Protein AF-A0A286DWK9-F1 (afdb_monomer_lite)

Radius of gyration: 20.72 Å; chains: 1; bounding box: 30×18×71 Å

Foldseek 3Di:
DDPVVVVVVVVVVVVCCVPPVVVVVVVCCVVPNPVPDDPDPPDPDPDPPPDDDD

Sequence (54 aa):
MSTARRAAVNLLLPVVYVLLFIPAGLLTRLFRDPLHRKPDRSATSYWTDTGPTT

Secondary structure (DSSP, 8-state):
--HHHHHHHHHHHHHHIIIIIHHHHHHHHHH--TT-----TT-SSSS-------

Structure (mmCIF, N/CA/C/O backbone):
data_AF-A0A286DWK9-F1
#
_entry.id   AF-A0A286DWK9-F1
#
loop_
_atom_site.group_PDB
_atom_site.id
_atom_site.type_symbol
_atom_site.label_atom_id
_atom_site.label_alt_id
_atom_site.label_comp_id
_atom_site.label_asym_id
_atom_site.label_entity_id
_atom_site.label_seq_id
_atom_site.pdbx_PDB_ins_code
_atom_site.Cartn_x
_atom_site.Cartn_y
_atom_site.Cartn_z
_atom_site.occupancy
_atom_site.B_iso_or_equiv
_atom_site.auth_seq_id
_atom_site.auth_comp_id
_atom_site.auth_asym_id
_atom_site.auth_atom_id
_atom_site.pdbx_PDB_model_num
ATOM 1 N N . MET A 1 1 ? 15.753 -1.008 -33.314 1.00 54.25 1 MET A N 1
ATOM 2 C CA . MET A 1 1 ? 14.559 -0.776 -32.467 1.00 54.25 1 MET A CA 1
ATOM 3 C C . MET A 1 1 ? 15.035 -0.361 -31.089 1.00 54.25 1 MET A C 1
ATOM 5 O O . MET A 1 1 ? 15.684 -1.135 -30.397 1.00 54.25 1 MET A O 1
ATOM 9 N N . SER A 1 2 ? 14.847 0.923 -30.814 1.00 65.12 2 SER A N 1
ATOM 10 C CA . SER A 1 2 ? 15.638 1.768 -29.926 1.00 65.12 2 SER A CA 1
ATOM 11 C C . SER A 1 2 ? 15.309 1.572 -28.447 1.00 65.12 2 SER A C 1
ATOM 13 O O . SER A 1 2 ? 14.185 1.251 -28.063 1.00 65.12 2 SER A O 1
ATOM 15 N N . THR A 1 3 ? 16.315 1.800 -27.615 1.00 73.44 3 THR A N 1
ATOM 16 C CA . THR A 1 3 ? 16.333 1.844 -26.143 1.00 73.44 3 THR A CA 1
ATOM 17 C C . THR A 1 3 ? 15.065 2.421 -25.495 1.00 73.44 3 THR A C 1
ATOM 19 O O . THR A 1 3 ? 14.639 1.929 -24.453 1.00 73.44 3 THR A O 1
ATOM 22 N N . ALA A 1 4 ? 14.405 3.382 -26.148 1.00 73.62 4 ALA A N 1
ATOM 23 C CA . ALA A 1 4 ? 13.142 3.983 -25.722 1.00 73.62 4 ALA A CA 1
ATOM 24 C C . ALA A 1 4 ? 12.004 2.969 -25.497 1.00 73.62 4 ALA A C 1
ATOM 26 O O . ALA A 1 4 ? 11.298 3.054 -24.496 1.00 73.62 4 ALA A O 1
ATOM 27 N N . ARG A 1 5 ? 11.850 1.959 -26.369 1.00 79.06 5 ARG A N 1
ATOM 28 C CA . ARG A 1 5 ? 10.801 0.935 -26.203 1.00 79.06 5 ARG A CA 1
ATOM 29 C C . ARG A 1 5 ? 11.050 0.067 -24.969 1.00 79.06 5 ARG A C 1
ATOM 31 O O . ARG A 1 5 ? 10.105 -0.302 -24.283 1.00 79.06 5 ARG A O 1
ATOM 38 N N . ARG A 1 6 ? 12.318 -0.242 -24.673 1.00 77.62 6 ARG A N 1
ATOM 39 C CA . ARG A 1 6 ? 12.700 -1.013 -23.477 1.00 77.62 6 ARG A CA 1
ATOM 40 C C . ARG A 1 6 ? 12.483 -0.195 -22.205 1.00 77.62 6 ARG A C 1
ATOM 42 O O . ARG A 1 6 ? 11.918 -0.710 -21.251 1.00 77.62 6 ARG A O 1
ATOM 49 N N . ALA A 1 7 ? 12.850 1.085 -22.221 1.00 78.50 7 ALA A N 1
ATOM 50 C CA . ALA A 1 7 ? 12.596 1.995 -21.107 1.00 78.50 7 ALA A CA 1
ATOM 51 C C . ALA A 1 7 ? 11.091 2.159 -20.823 1.00 78.50 7 ALA A C 1
ATOM 53 O O . ALA A 1 7 ? 10.675 2.067 -19.672 1.00 78.50 7 ALA A O 1
ATOM 54 N N . ALA A 1 8 ? 10.265 2.316 -21.862 1.00 79.88 8 ALA A N 1
ATOM 55 C CA . ALA A 1 8 ? 8.814 2.419 -21.718 1.00 79.88 8 ALA A CA 1
ATOM 56 C C . ALA A 1 8 ? 8.192 1.152 -21.102 1.00 79.88 8 ALA A C 1
ATOM 58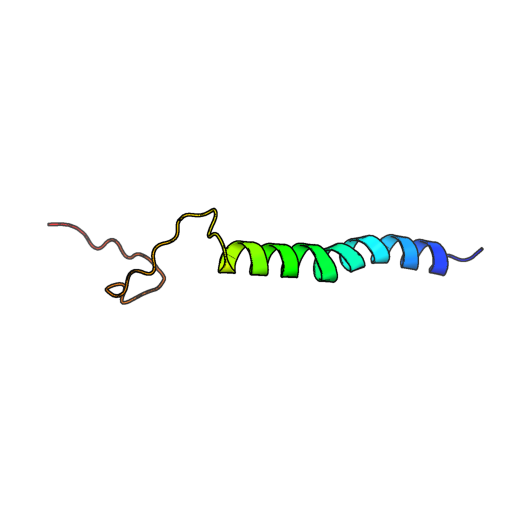 O O . ALA A 1 8 ? 7.354 1.249 -20.212 1.00 79.88 8 ALA A O 1
ATOM 59 N N . VAL A 1 9 ? 8.643 -0.036 -21.521 1.00 83.81 9 VAL A N 1
ATOM 60 C CA . VAL A 1 9 ? 8.205 -1.310 -20.922 1.00 83.81 9 VAL A CA 1
ATOM 61 C C . VAL A 1 9 ? 8.652 -1.419 -19.461 1.00 83.81 9 VAL A C 1
ATOM 63 O O . VAL A 1 9 ? 7.867 -1.844 -18.618 1.00 83.81 9 VAL A O 1
ATOM 66 N N . ASN A 1 10 ? 9.865 -0.973 -19.130 1.00 88.12 10 ASN A N 1
ATOM 67 C CA . ASN A 1 10 ? 10.356 -0.984 -17.750 1.00 88.12 10 ASN A CA 1
ATOM 68 C C . ASN A 1 10 ? 9.569 -0.025 -16.838 1.00 88.12 10 ASN A C 1
ATOM 70 O O . ASN A 1 10 ? 9.412 -0.301 -15.652 1.00 88.12 10 ASN A O 1
ATOM 74 N N . LEU A 1 11 ? 9.043 1.075 -17.387 1.00 92.62 11 LEU A N 1
ATOM 75 C CA . LEU A 1 11 ? 8.194 2.028 -16.662 1.00 92.62 11 LEU A CA 1
ATOM 76 C C . LEU A 1 11 ? 6.728 1.590 -16.561 1.00 92.62 11 LEU A C 1
ATOM 78 O O . LEU A 1 11 ? 5.989 2.119 -15.731 1.00 92.62 11 LEU A O 1
ATOM 82 N N . LEU A 1 12 ? 6.299 0.610 -17.355 1.00 92.88 12 LEU A N 1
ATOM 83 C CA . LEU A 1 12 ? 4.919 0.130 -17.346 1.00 92.88 12 LEU A CA 1
ATOM 84 C C . LEU A 1 12 ? 4.533 -0.505 -16.004 1.00 92.88 12 LEU A C 1
ATOM 86 O O . LEU A 1 12 ? 3.409 -0.343 -15.543 1.00 92.88 12 LEU A O 1
ATOM 90 N N . LEU A 1 13 ? 5.464 -1.207 -15.363 1.00 92.69 13 LEU A N 1
ATOM 91 C CA . LEU A 1 13 ? 5.242 -1.854 -14.070 1.00 92.69 13 LEU A CA 1
ATOM 92 C C . LEU A 1 13 ? 5.028 -0.854 -12.917 1.00 92.69 13 LEU A C 1
ATOM 94 O O . LEU A 1 13 ? 3.991 -0.951 -12.261 1.00 92.69 13 LEU A O 1
ATOM 98 N N . PRO A 1 14 ? 5.922 0.129 -12.667 1.00 95.44 14 PRO A N 1
ATOM 99 C CA . PRO A 1 14 ? 5.691 1.142 -11.632 1.00 95.44 14 PRO A CA 1
ATOM 100 C C . PRO A 1 14 ? 4.467 2.010 -11.952 1.00 95.44 14 PRO A C 1
ATOM 102 O O . PRO A 1 14 ? 3.630 2.215 -11.077 1.00 95.44 14 PRO A O 1
ATOM 105 N N . VAL A 1 15 ? 4.330 2.394 -13.228 1.00 96.25 15 VAL A N 1
ATOM 106 C CA . VAL A 1 15 ? 3.072 2.573 -13.969 1.00 96.25 15 VAL A CA 1
ATOM 107 C C . VAL A 1 15 ? 1.789 2.082 -13.284 1.00 96.25 15 VAL A C 1
ATOM 109 O O . VAL A 1 15 ? 1.067 2.757 -12.545 1.00 96.25 15 VAL A O 1
ATOM 112 N N . VAL A 1 16 ? 1.548 0.811 -13.579 1.00 96.19 16 VAL A N 1
ATOM 113 C CA . VAL A 1 16 ? 0.420 -0.004 -13.153 1.00 96.19 16 VAL A CA 1
ATOM 114 C C . VAL A 1 16 ? 0.357 -0.134 -11.634 1.00 96.19 16 VAL A C 1
ATOM 116 O O . VAL A 1 16 ? -0.732 -0.077 -11.068 1.00 96.19 16 VAL A O 1
ATOM 119 N N . TYR A 1 17 ? 1.495 -0.283 -10.955 1.00 95.44 17 TYR A N 1
ATOM 120 C CA . TYR A 1 17 ? 1.523 -0.416 -9.501 1.00 95.44 17 TYR A CA 1
ATOM 121 C C . TYR A 1 17 ? 0.931 0.815 -8.807 1.00 95.44 17 TYR A C 1
ATOM 123 O O . TYR A 1 17 ? 0.026 0.698 -7.979 1.00 95.44 17 TYR A O 1
ATOM 131 N N . VAL A 1 18 ? 1.396 2.005 -9.186 1.00 97.44 18 VAL A N 1
ATOM 132 C CA . VAL A 1 18 ? 0.932 3.260 -8.589 1.00 97.44 18 VAL A CA 1
ATOM 133 C C . VAL A 1 18 ? -0.533 3.517 -8.926 1.00 97.44 18 VAL A C 1
ATOM 135 O O . VAL A 1 18 ? -1.297 3.912 -8.050 1.00 97.44 18 VAL A O 1
ATOM 138 N N . LEU A 1 19 ? -0.942 3.269 -10.171 1.00 97.38 19 LEU A N 1
ATOM 139 C CA . LEU A 1 19 ? -2.290 3.614 -10.623 1.00 97.38 19 LEU A CA 1
ATOM 140 C C . LEU A 1 19 ? -3.364 2.585 -10.273 1.00 97.38 19 LEU A C 1
ATOM 142 O O . LEU A 1 19 ? -4.530 2.960 -10.214 1.00 97.38 19 LEU A O 1
ATOM 146 N N . LEU A 1 20 ? -3.016 1.314 -10.057 1.00 96.38 20 LEU A N 1
ATOM 147 C CA . LEU A 1 20 ? -4.001 0.268 -9.761 1.00 96.38 20 LEU A CA 1
ATOM 148 C C . LEU A 1 20 ? -3.871 -0.261 -8.335 1.00 96.38 20 LEU A C 1
ATOM 150 O O . LEU A 1 20 ? -4.855 -0.285 -7.598 1.00 96.38 20 LEU A O 1
ATOM 154 N N . PHE A 1 21 ? -2.669 -0.663 -7.918 1.00 95.81 21 PHE A N 1
ATOM 155 C CA . PHE A 1 21 ? -2.491 -1.358 -6.641 1.00 95.81 21 PHE A CA 1
ATOM 156 C C . PHE A 1 21 ? -2.618 -0.419 -5.441 1.00 95.81 21 PHE A C 1
ATOM 158 O O . PHE A 1 21 ? -3.275 -0.778 -4.465 1.00 95.81 21 PHE A O 1
ATOM 165 N N . ILE A 1 22 ? -2.055 0.792 -5.511 1.00 95.56 22 ILE A N 1
ATOM 166 C CA . ILE A 1 22 ? -2.208 1.788 -4.438 1.00 95.56 22 ILE A CA 1
ATOM 167 C C . ILE A 1 22 ? -3.683 2.161 -4.212 1.00 95.56 22 ILE A C 1
ATOM 169 O O . ILE A 1 22 ? -4.150 2.009 -3.080 1.00 95.56 22 ILE A O 1
ATOM 173 N N . PRO A 1 23 ? -4.455 2.614 -5.222 1.00 95.19 23 PRO A N 1
ATOM 174 C CA . PRO A 1 23 ? -5.850 2.977 -4.995 1.00 95.19 23 PRO A CA 1
ATOM 175 C C . PRO A 1 23 ? -6.709 1.777 -4.603 1.00 95.19 23 PRO A C 1
ATOM 177 O O . PRO A 1 23 ? -7.545 1.921 -3.715 1.00 95.19 23 PRO A O 1
ATOM 180 N N . ALA A 1 24 ? -6.473 0.586 -5.167 1.00 94.50 24 ALA A N 1
ATOM 181 C CA . ALA A 1 24 ? -7.144 -0.627 -4.704 1.00 94.50 24 ALA A CA 1
ATOM 182 C C . ALA A 1 24 ? -6.862 -0.890 -3.214 1.00 94.50 24 ALA A C 1
ATOM 184 O O . ALA A 1 24 ? -7.794 -1.112 -2.445 1.00 94.50 24 ALA A O 1
ATOM 185 N N . GLY A 1 25 ? -5.607 -0.773 -2.772 1.00 90.12 25 GLY A N 1
ATOM 186 C CA . GLY A 1 25 ? -5.226 -0.889 -1.363 1.00 90.12 25 GLY A CA 1
ATOM 187 C C . GLY A 1 25 ? -5.917 0.146 -0.468 1.00 90.12 25 GLY A C 1
ATOM 188 O O . GLY A 1 25 ? -6.434 -0.197 0.595 1.00 90.12 25 GLY A O 1
ATOM 189 N N . LEU A 1 26 ? -6.012 1.401 -0.910 1.00 90.25 26 LEU A N 1
ATOM 190 C CA . LEU A 1 26 ? -6.721 2.452 -0.172 1.00 90.25 26 LEU A CA 1
ATOM 191 C C . LEU A 1 26 ? -8.227 2.186 -0.082 1.00 90.25 26 LEU A C 1
ATOM 193 O O . LEU A 1 26 ? -8.804 2.338 0.994 1.00 90.25 26 LEU A O 1
ATOM 197 N N . LEU A 1 27 ? -8.851 1.742 -1.176 1.00 91.88 27 LEU A N 1
ATOM 198 C CA . LEU A 1 27 ? -10.259 1.348 -1.186 1.00 91.88 27 LEU A CA 1
ATOM 199 C C . LEU A 1 27 ? -10.494 0.170 -0.242 1.00 91.88 27 LEU A C 1
ATOM 201 O O . LEU A 1 27 ? -11.402 0.228 0.582 1.00 91.88 27 LEU A O 1
ATOM 205 N N . THR A 1 28 ? -9.647 -0.864 -0.290 1.00 89.06 28 THR A N 1
ATOM 206 C CA . THR A 1 28 ? -9.768 -1.990 0.647 1.00 89.06 28 THR A CA 1
ATOM 207 C C . THR A 1 28 ? -9.670 -1.515 2.090 1.00 89.06 28 THR A C 1
ATOM 209 O O . THR A 1 28 ? -10.546 -1.861 2.868 1.00 89.06 28 THR A O 1
ATOM 212 N N . ARG A 1 29 ? -8.722 -0.633 2.431 1.00 85.31 29 ARG A N 1
ATOM 213 C CA . ARG A 1 29 ? -8.613 -0.040 3.772 1.00 85.31 29 ARG A CA 1
ATOM 214 C C . ARG A 1 29 ? -9.870 0.728 4.194 1.00 85.31 29 ARG A C 1
ATOM 216 O O . ARG A 1 29 ? -10.215 0.687 5.370 1.00 85.31 29 ARG A O 1
ATOM 223 N N . LEU A 1 30 ? -10.536 1.424 3.269 1.00 84.25 30 LEU A N 1
ATOM 224 C CA . LEU A 1 30 ? -11.761 2.172 3.565 1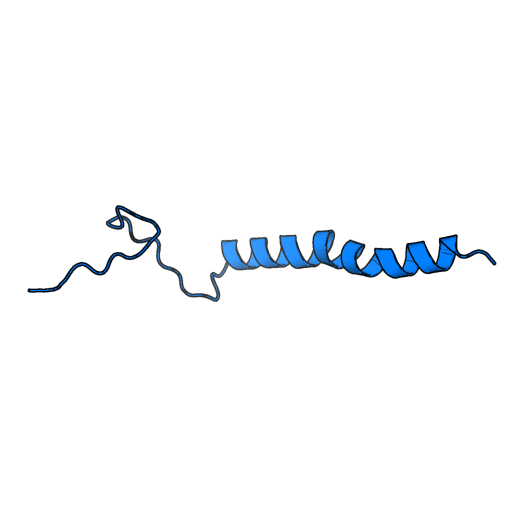.00 84.25 30 LEU A CA 1
ATOM 225 C C . LEU A 1 30 ? -12.937 1.242 3.901 1.00 84.25 30 LEU A C 1
ATOM 227 O O . LEU A 1 30 ? -13.697 1.533 4.820 1.00 84.25 30 LEU A O 1
ATOM 231 N N . PHE A 1 31 ? -13.079 0.128 3.179 1.00 85.88 31 PHE A N 1
ATOM 232 C CA . PHE A 1 31 ? -14.196 -0.807 3.372 1.00 85.88 31 PHE A CA 1
ATOM 233 C C . PHE A 1 31 ? -13.921 -1.891 4.418 1.00 85.88 31 PHE A C 1
ATOM 235 O O . PHE A 1 31 ? -14.838 -2.373 5.081 1.00 85.88 31 PHE A O 1
ATOM 242 N N . ARG A 1 32 ? -12.665 -2.308 4.554 1.00 81.75 32 ARG A N 1
ATOM 243 C CA . ARG A 1 32 ? -12.229 -3.390 5.430 1.00 81.75 32 ARG A CA 1
ATOM 244 C C . ARG A 1 32 ? -10.785 -3.137 5.825 1.00 81.75 32 ARG A C 1
ATOM 246 O O . ARG A 1 32 ? -9.878 -3.468 5.074 1.00 81.75 32 ARG A O 1
ATOM 253 N N . ASP A 1 33 ? -10.568 -2.590 7.015 1.00 78.25 33 ASP A N 1
ATOM 254 C CA . ASP A 1 33 ? -9.214 -2.423 7.535 1.00 78.25 33 ASP A CA 1
ATOM 255 C C . ASP A 1 33 ? -8.600 -3.800 7.867 1.00 78.25 33 ASP A C 1
ATOM 257 O O . ASP A 1 33 ? -8.994 -4.413 8.866 1.00 78.25 33 ASP A O 1
ATOM 261 N N . PRO A 1 34 ? -7.645 -4.314 7.062 1.00 72.31 34 PRO A N 1
ATOM 262 C CA . PRO A 1 34 ? -7.057 -5.629 7.303 1.00 72.31 34 PRO A CA 1
ATOM 263 C C . PRO A 1 34 ? -6.163 -5.640 8.547 1.00 72.31 34 PRO A C 1
ATOM 265 O O . PRO A 1 34 ? -5.890 -6.698 9.103 1.00 72.31 34 PRO A O 1
ATOM 268 N N . LEU A 1 35 ? -5.706 -4.468 8.992 1.00 77.38 35 LEU A N 1
ATOM 269 C CA . LEU A 1 35 ? -4.850 -4.320 10.163 1.00 77.38 35 LEU A CA 1
ATOM 270 C C . LEU A 1 35 ? -5.664 -4.138 11.449 1.00 77.38 35 LEU A C 1
ATOM 272 O O . LEU A 1 35 ? -5.068 -3.923 12.502 1.00 77.38 35 LEU A O 1
ATOM 276 N N . HIS A 1 36 ? -7.001 -4.220 11.369 1.00 70.12 36 HIS A N 1
ATOM 277 C CA . HIS A 1 36 ? -7.920 -4.079 12.500 1.00 70.12 36 HIS A CA 1
ATOM 278 C C . HIS A 1 36 ? -7.625 -2.844 13.372 1.00 70.12 36 HIS A C 1
ATOM 280 O O . HIS A 1 36 ? -7.804 -2.883 14.594 1.00 70.12 36 HIS A O 1
ATOM 286 N N . ARG A 1 37 ? -7.164 -1.737 12.774 1.00 73.19 37 ARG A N 1
ATOM 287 C CA . ARG A 1 37 ? -6.817 -0.536 13.532 1.00 73.19 37 ARG A CA 1
ATOM 288 C C . ARG A 1 37 ? -8.116 0.096 14.008 1.00 73.19 37 ARG A C 1
ATOM 290 O O . ARG A 1 37 ? -8.985 0.462 13.219 1.00 73.19 37 ARG A O 1
ATOM 297 N N . LYS A 1 38 ? -8.259 0.229 15.321 1.00 73.62 38 LYS A N 1
ATOM 298 C CA . LYS A 1 38 ? -9.357 0.986 15.917 1.00 73.62 38 LYS A CA 1
ATOM 299 C C . LYS A 1 38 ? -8.856 2.405 16.167 1.00 73.62 38 LYS A C 1
ATOM 301 O O . LYS A 1 38 ? -7.822 2.546 16.815 1.00 73.62 38 LYS A O 1
ATOM 306 N N . PRO A 1 39 ? -9.540 3.445 15.661 1.00 73.44 39 PRO A N 1
ATOM 307 C CA . PRO A 1 39 ? -9.226 4.811 16.047 1.00 73.44 39 PRO A CA 1
ATOM 308 C C . PRO A 1 39 ? -9.405 4.940 17.559 1.00 73.44 39 PRO A C 1
ATOM 310 O O . PRO A 1 39 ? -10.518 4.789 18.066 1.00 73.44 39 PRO A O 1
ATOM 313 N N . ASP A 1 40 ? -8.315 5.193 18.272 1.00 74.88 40 ASP A N 1
ATOM 314 C CA . ASP A 1 40 ? -8.369 5.515 19.688 1.00 74.88 40 ASP A CA 1
ATOM 315 C C . ASP A 1 40 ? -8.608 7.018 19.830 1.00 74.88 40 ASP A C 1
ATOM 317 O O . ASP A 1 40 ? -7.741 7.835 19.530 1.00 74.88 40 ASP A O 1
ATOM 321 N N . ARG A 1 41 ? -9.821 7.391 20.251 1.00 76.88 41 ARG A N 1
ATOM 322 C CA . ARG A 1 41 ? -10.193 8.799 20.459 1.00 76.88 41 ARG A CA 1
ATOM 323 C C . ARG A 1 41 ? -9.504 9.419 21.675 1.00 76.88 41 ARG A C 1
ATOM 325 O O . ARG A 1 41 ? -9.526 10.638 21.803 1.00 76.88 41 ARG A O 1
ATOM 332 N N . SER A 1 42 ? -8.953 8.594 22.564 1.00 77.19 42 SER A N 1
ATOM 333 C CA . SER A 1 42 ? -8.217 9.032 23.749 1.00 77.19 42 SER A CA 1
ATOM 334 C C . SER A 1 42 ? -6.718 9.192 23.493 1.00 77.19 42 SER A C 1
ATOM 336 O O . SER A 1 42 ? -6.020 9.766 24.327 1.00 77.19 42 SER A O 1
ATOM 338 N N . ALA A 1 43 ? -6.229 8.756 22.326 1.00 73.00 43 ALA A N 1
ATOM 339 C CA .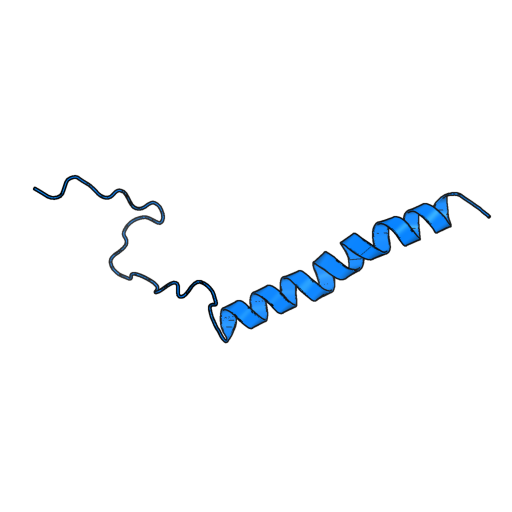 ALA A 1 43 ? -4.842 8.943 21.936 1.00 73.00 43 ALA A CA 1
ATOM 340 C C . ALA A 1 43 ? -4.547 10.432 21.703 1.00 73.00 43 ALA A C 1
ATOM 342 O O . ALA A 1 43 ? -5.037 11.054 20.759 1.00 73.00 43 ALA A O 1
ATOM 343 N N . THR A 1 44 ? -3.717 11.003 22.569 1.00 74.00 44 THR A N 1
ATOM 344 C CA . THR A 1 44 ? -3.211 12.380 22.470 1.00 74.00 44 THR A CA 1
ATOM 345 C C . THR A 1 44 ? -2.028 12.505 21.510 1.00 74.00 44 THR A C 1
ATOM 347 O O . THR A 1 44 ? -1.724 13.602 21.043 1.00 74.00 44 THR A O 1
ATOM 350 N N . SER A 1 45 ? -1.386 11.387 21.164 1.00 71.56 45 SER A N 1
ATOM 351 C CA . SER A 1 45 ? -0.288 11.309 20.203 1.00 71.56 45 SER A CA 1
ATOM 352 C C . SER A 1 45 ? -0.405 10.065 19.324 1.00 71.56 45 SER A C 1
ATOM 354 O O . SER A 1 45 ? -0.870 9.012 19.749 1.00 71.56 45 SER A O 1
ATOM 356 N N . TYR A 1 46 ? 0.049 10.183 18.072 1.00 65.88 46 TYR A N 1
ATOM 357 C CA . TYR A 1 46 ? 0.167 9.047 17.147 1.00 65.88 46 TYR A CA 1
ATOM 358 C C . TYR A 1 46 ? 1.223 8.030 17.610 1.00 65.88 46 TYR A C 1
ATOM 360 O O . TYR A 1 46 ? 1.114 6.836 17.341 1.00 65.88 46 TYR A O 1
ATOM 368 N N . TRP A 1 47 ? 2.247 8.515 18.312 1.00 65.31 47 TRP A N 1
ATOM 369 C CA . TRP A 1 47 ? 3.241 7.689 18.977 1.00 65.31 47 TRP A CA 1
ATOM 370 C C . TRP A 1 47 ? 2.677 7.250 20.323 1.00 65.31 47 TRP A C 1
ATOM 372 O O . TRP A 1 47 ? 2.357 8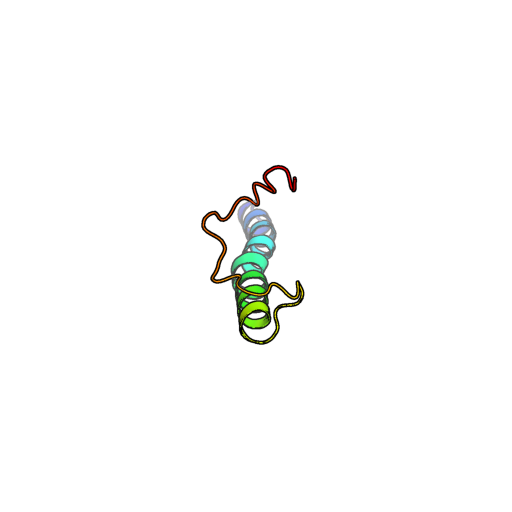.094 21.157 1.00 65.31 47 TRP A O 1
ATOM 382 N N . THR A 1 48 ? 2.528 5.944 20.528 1.00 62.44 48 THR A N 1
ATOM 383 C CA . THR A 1 48 ? 2.233 5.368 21.842 1.00 62.44 48 THR A CA 1
ATOM 384 C C . THR A 1 48 ? 3.445 5.582 22.742 1.00 62.44 48 THR A C 1
ATOM 386 O O . THR A 1 48 ? 4.336 4.739 22.790 1.00 62.44 48 THR A O 1
ATOM 389 N N . ASP A 1 49 ? 3.492 6.703 23.459 1.00 60.06 49 ASP A N 1
ATOM 390 C CA . ASP A 1 49 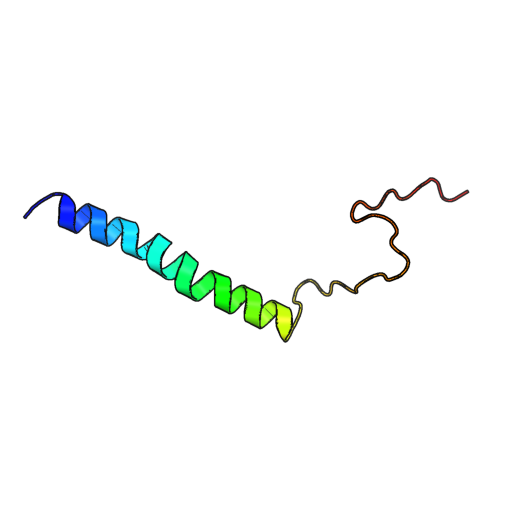? 4.210 6.730 24.727 1.00 60.06 49 ASP A CA 1
ATOM 391 C C . ASP A 1 49 ? 3.342 5.943 25.707 1.00 60.06 49 ASP A C 1
ATOM 393 O O . ASP A 1 49 ? 2.414 6.465 26.327 1.00 60.06 49 ASP A O 1
ATOM 397 N N . THR A 1 50 ? 3.601 4.640 25.812 1.00 64.06 50 THR A N 1
ATOM 398 C CA . THR A 1 50 ? 3.163 3.866 26.972 1.00 64.06 50 THR A CA 1
ATOM 399 C C . THR A 1 50 ? 3.985 4.361 28.157 1.00 64.06 50 THR A C 1
ATOM 401 O O . THR A 1 50 ? 4.991 3.755 28.526 1.00 64.06 50 THR A O 1
ATOM 404 N N . GLY A 1 51 ? 3.609 5.524 28.695 1.00 62.50 51 GLY A N 1
ATOM 405 C CA . GLY A 1 51 ? 4.158 6.031 29.943 1.00 62.50 51 GLY A CA 1
ATOM 406 C C . GLY A 1 51 ? 4.026 4.965 31.039 1.00 62.50 51 GLY A C 1
ATOM 407 O O . GLY A 1 51 ? 3.123 4.123 30.965 1.00 62.50 51 GLY A O 1
ATOM 408 N N . PRO A 1 52 ? 4.937 4.949 32.025 1.00 59.88 52 PRO A N 1
ATOM 409 C CA . PRO A 1 52 ? 5.002 3.881 33.012 1.00 59.88 52 PRO A CA 1
ATOM 410 C C . PRO A 1 52 ? 3.658 3.731 33.728 1.00 59.88 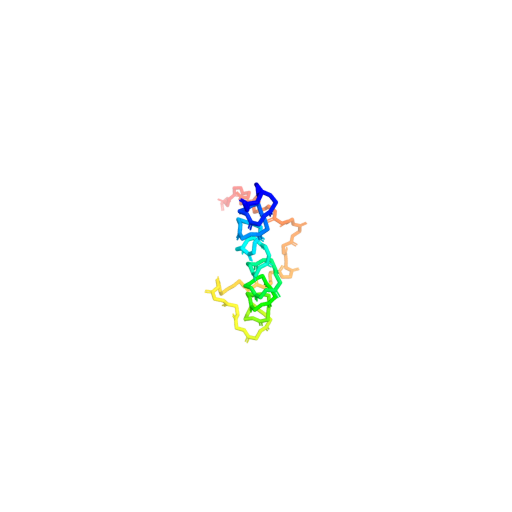52 PRO A C 1
ATOM 412 O O . PRO A 1 52 ? 3.149 4.669 34.337 1.00 59.88 52 PRO A O 1
ATOM 415 N N . THR A 1 53 ? 3.081 2.537 33.618 1.00 64.44 53 THR A N 1
ATOM 416 C CA . THR A 1 53 ? 1.911 2.113 34.385 1.00 64.44 53 THR A CA 1
ATOM 417 C C . THR A 1 53 ? 2.407 1.845 35.803 1.00 64.44 53 THR A C 1
ATOM 419 O O . THR A 1 53 ? 3.090 0.850 36.036 1.00 64.44 53 THR A O 1
ATOM 422 N N . THR A 1 54 ? 2.174 2.802 36.702 1.00 60.31 54 THR A N 1
ATOM 423 C CA . THR A 1 54 ? 2.410 2.670 38.151 1.00 60.31 54 THR A CA 1
ATOM 424 C C . THR A 1 54 ? 1.628 1.517 38.751 1.00 60.31 54 THR A C 1
ATOM 426 O O . THR A 1 54 ? 0.448 1.373 38.354 1.00 60.31 54 THR A O 1
#

Organism: NCBI:txid1300267

pLDDT: mean 79.93, std 12.23, range [54.25, 97.44]